Protein AF-A0A316XI47-F1 (afdb_monomer_lite)

pLDDT: mean 78.52, std 18.09, range [29.36, 97.56]

Secondary structure (DSSP, 8-state):
-----------HHHHHHHHHHHHHHHHHS---EETTEEHHHHHHHHHHHHHTTS-HHHHHHHHHHHHTT-S---GGGS-TT-BGGGGT--HHHHHHHHHHHHHHHHHH-TTPPPPPHHHHHT--BHHHHHHHHHHHTT--TT-----

Structure (mmCIF, N/CA/C/O backbone):
data_AF-A0A316XI47-F1
#
_entry.id   AF-A0A316XI47-F1
#
loop_
_atom_site.group_PDB
_atom_site.id
_atom_site.type_symbol
_atom_site.label_atom_id
_atom_site.label_alt_id
_atom_site.label_comp_id
_atom_site.label_asym_id
_atom_site.label_entity_id
_atom_site.label_seq_id
_atom_site.pdbx_PDB_ins_code
_atom_site.Cartn_x
_atom_site.Cartn_y
_atom_site.Cartn_z
_atom_site.occupancy
_atom_site.B_iso_or_equiv
_atom_site.auth_seq_id
_atom_site.auth_comp_id
_atom_site.auth_asym_id
_atom_site.auth_atom_id
_atom_site.pdbx_PDB_model_num
ATOM 1 N N . MET A 1 1 ? -28.241 28.402 -1.594 1.00 42.75 1 MET A N 1
ATOM 2 C CA . MET A 1 1 ? -26.882 28.738 -1.100 1.00 42.75 1 MET A CA 1
ATOM 3 C C . MET A 1 1 ? -26.024 27.479 -1.105 1.00 42.75 1 MET A C 1
ATOM 5 O O . MET A 1 1 ? -26.271 26.595 -0.296 1.00 42.75 1 MET A O 1
ATOM 9 N N . ASN A 1 2 ? -25.041 27.370 -2.005 1.00 42.94 2 ASN A N 1
ATOM 10 C CA . ASN A 1 2 ? -24.091 26.252 -1.994 1.00 42.94 2 ASN A CA 1
ATOM 11 C C . ASN A 1 2 ? -23.052 26.471 -0.886 1.00 42.94 2 ASN A C 1
ATOM 13 O O . ASN A 1 2 ? -22.235 27.387 -0.977 1.00 42.94 2 ASN A O 1
ATOM 17 N N . LYS A 1 3 ? -23.075 25.637 0.162 1.00 47.81 3 LYS A N 1
ATOM 18 C CA . LYS A 1 3 ? -22.017 25.607 1.181 1.00 47.81 3 LYS A CA 1
ATOM 19 C C . LYS A 1 3 ? -20.729 25.106 0.519 1.00 47.81 3 LYS A C 1
ATOM 21 O O . LYS A 1 3 ? -20.561 23.906 0.314 1.00 47.81 3 LYS A O 1
ATOM 26 N N . LYS A 1 4 ? -19.817 26.017 0.162 1.00 47.41 4 LYS A N 1
ATOM 27 C CA . LYS A 1 4 ? -18.450 25.646 -0.229 1.00 47.41 4 LYS A CA 1
ATOM 28 C C 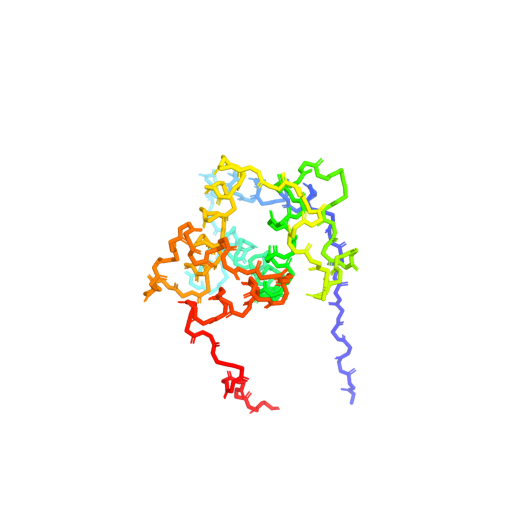. LYS A 1 4 ? -17.793 24.985 0.981 1.00 47.41 4 LYS A C 1
ATOM 30 O O . LYS A 1 4 ? -17.614 25.636 2.006 1.00 47.41 4 LYS A O 1
ATOM 35 N N . LYS A 1 5 ? -17.465 23.696 0.874 1.00 50.59 5 LYS A N 1
ATOM 36 C CA . LYS A 1 5 ? -16.667 23.000 1.889 1.00 50.59 5 LYS A CA 1
ATOM 37 C C . LYS A 1 5 ? -15.303 23.687 1.944 1.00 50.59 5 LYS A C 1
ATOM 39 O O . LYS A 1 5 ? -14.555 23.652 0.970 1.00 50.59 5 LYS A O 1
ATOM 44 N N . GLN A 1 6 ? -15.031 24.384 3.041 1.00 50.00 6 GLN A N 1
ATOM 45 C CA . GLN A 1 6 ? -13.727 24.977 3.302 1.00 50.00 6 GLN A CA 1
ATOM 46 C C . GLN A 1 6 ? -12.825 23.879 3.859 1.00 50.00 6 GLN A C 1
ATOM 48 O O . GLN A 1 6 ? -13.197 23.194 4.809 1.00 50.00 6 GLN A O 1
ATOM 53 N N . PHE A 1 7 ? -11.661 23.693 3.245 1.00 55.81 7 PHE A N 1
ATOM 54 C CA . PHE A 1 7 ? -10.650 22.756 3.720 1.00 55.81 7 PHE A CA 1
ATOM 55 C C . PHE A 1 7 ? -9.459 23.554 4.238 1.00 55.81 7 PHE A C 1
ATOM 57 O O . PHE A 1 7 ? -8.951 24.430 3.537 1.00 55.81 7 PHE A O 1
ATOM 64 N N . ILE A 1 8 ? -9.004 23.236 5.448 1.00 56.69 8 ILE A N 1
ATOM 65 C CA . ILE A 1 8 ? -7.756 23.765 5.996 1.00 56.69 8 ILE A CA 1
ATOM 66 C C . ILE A 1 8 ? -6.661 22.761 5.641 1.00 56.69 8 ILE A C 1
ATOM 68 O O . ILE A 1 8 ? -6.687 21.619 6.093 1.00 56.69 8 ILE A O 1
ATOM 72 N N . LYS A 1 9 ? -5.707 23.171 4.800 1.00 54.66 9 LYS A N 1
ATOM 73 C CA . 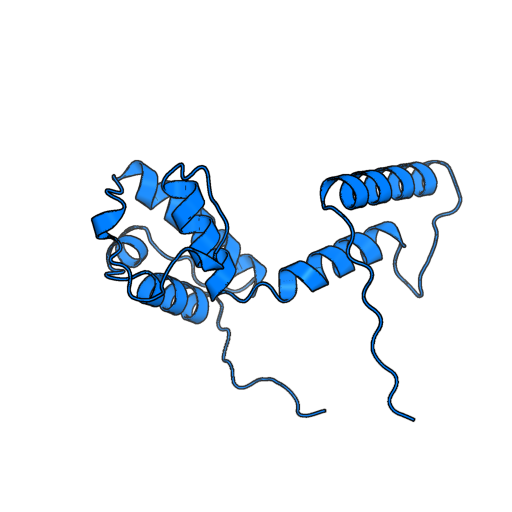LYS A 1 9 ? -4.507 22.371 4.530 1.00 54.66 9 LYS A CA 1
ATOM 74 C C . LYS A 1 9 ? -3.547 22.537 5.704 1.00 54.66 9 LYS A C 1
ATOM 76 O O . LYS A 1 9 ? -3.068 23.640 5.948 1.00 54.66 9 LYS A O 1
ATOM 81 N N . VAL A 1 10 ? -3.263 21.447 6.408 1.00 60.59 10 VAL A N 1
ATOM 82 C CA . VAL A 1 10 ? -2.300 21.420 7.516 1.00 60.59 10 VAL A CA 1
ATOM 83 C C . VAL A 1 10 ? -1.071 20.636 7.072 1.00 60.59 10 VAL A C 1
ATOM 85 O O . VAL A 1 10 ? -1.191 19.570 6.471 1.00 60.59 10 VAL A O 1
ATOM 88 N N . HIS A 1 11 ? 0.122 21.162 7.347 1.00 69.06 11 HIS A N 1
ATOM 89 C CA . HIS A 1 11 ? 1.365 20.445 7.078 1.00 69.06 11 HIS A CA 1
ATOM 90 C C . HIS A 1 11 ? 1.447 19.177 7.960 1.00 69.06 11 HIS A C 1
ATOM 92 O O . HIS A 1 11 ? 1.153 19.276 9.154 1.00 69.06 11 HIS A O 1
ATOM 98 N N . PRO A 1 12 ? 1.884 18.007 7.445 1.00 60.91 12 PRO A N 1
ATOM 99 C CA . PRO A 1 12 ? 1.856 16.742 8.195 1.00 60.91 12 PRO A CA 1
ATOM 100 C C . PRO A 1 12 ? 2.568 16.798 9.551 1.00 60.91 12 PRO A C 1
ATOM 102 O O . PRO A 1 12 ? 2.055 16.309 10.553 1.00 60.91 12 PRO A O 1
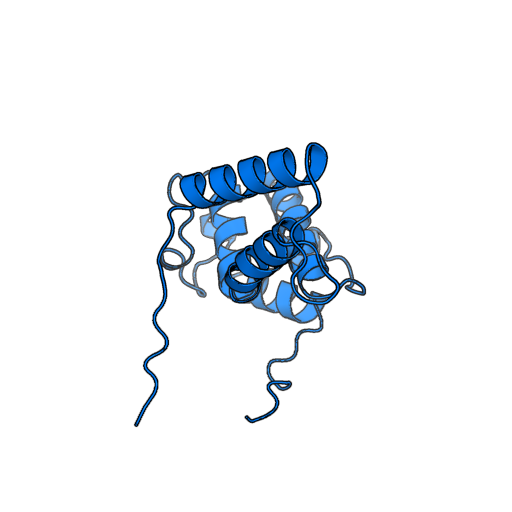ATOM 105 N N . HIS A 1 13 ? 3.721 17.470 9.604 1.00 63.81 13 HIS A N 1
ATOM 106 C CA . HIS A 1 13 ? 4.470 17.665 10.852 1.00 63.81 13 HIS A CA 1
ATOM 107 C C . HIS A 1 13 ? 3.702 18.501 11.883 1.00 63.81 13 HIS A C 1
ATOM 109 O O . HIS A 1 13 ? 3.733 18.213 13.076 1.00 63.81 13 HIS A O 1
ATOM 115 N N . SER A 1 14 ? 2.979 19.525 11.425 1.00 71.06 14 SER A N 1
ATOM 116 C CA . SER A 1 14 ? 2.160 20.372 12.294 1.00 71.06 14 SER A CA 1
ATOM 117 C C . SER A 1 14 ? 0.959 19.601 12.831 1.00 71.06 14 SER A C 1
ATOM 119 O O . SER A 1 14 ? 0.626 19.739 14.001 1.00 71.06 14 SER A O 1
ATOM 121 N N . PHE A 1 15 ? 0.354 18.744 12.006 1.00 75.50 15 PHE A N 1
ATOM 122 C CA . PHE A 1 15 ? -0.731 17.872 12.440 1.00 75.50 15 PHE A CA 1
ATOM 123 C C . PHE A 1 15 ? -0.266 16.855 13.491 1.00 75.50 15 PHE A C 1
ATOM 125 O O . PHE A 1 15 ? -0.918 16.701 14.519 1.00 75.50 15 PHE A O 1
ATOM 132 N N . HIS A 1 16 ? 0.892 16.220 13.282 1.00 67.38 16 HIS A N 1
ATOM 133 C CA . HIS A 1 16 ? 1.464 15.292 14.259 1.00 67.38 16 HIS A CA 1
ATOM 134 C C . HIS A 1 16 ? 1.717 15.967 15.616 1.00 67.38 16 HIS A C 1
ATOM 136 O O . HIS A 1 16 ? 1.344 15.421 16.648 1.00 67.38 16 HIS A O 1
ATOM 142 N N . ARG A 1 17 ? 2.264 17.190 15.618 1.00 74.56 17 ARG A N 1
ATOM 143 C CA . ARG A 1 17 ? 2.457 17.972 16.851 1.00 74.56 17 ARG A CA 1
ATOM 144 C C . ARG A 1 17 ? 1.145 18.303 17.558 1.00 74.56 17 ARG A C 1
ATOM 146 O O . ARG A 1 17 ? 1.096 18.245 18.779 1.00 74.56 17 ARG A O 1
ATOM 153 N N . ILE A 1 18 ? 0.097 18.637 16.803 1.00 82.62 18 ILE A N 1
ATOM 154 C CA . ILE A 1 18 ? -1.238 18.881 17.365 1.00 82.62 18 ILE A CA 1
ATOM 155 C C . ILE A 1 18 ? -1.781 17.601 18.003 1.00 82.62 18 ILE A C 1
ATOM 157 O O . ILE A 1 18 ? -2.286 17.651 19.118 1.00 82.62 18 ILE A O 1
ATOM 161 N N . LEU A 1 19 ? -1.649 16.456 17.329 1.00 82.69 19 LEU A N 1
ATOM 162 C CA . LEU A 1 19 ? -2.115 15.180 17.864 1.00 82.69 19 LEU A CA 1
ATOM 163 C C . LEU A 1 19 ? -1.407 14.812 19.173 1.00 82.69 19 LEU A C 1
ATOM 165 O O . LEU A 1 19 ? -2.071 14.416 20.126 1.00 82.69 19 LEU A O 1
ATOM 169 N N . GLU A 1 20 ? -0.082 14.949 19.230 1.00 79.69 20 GLU A N 1
ATOM 170 C CA . GLU A 1 20 ? 0.675 14.656 20.452 1.00 79.69 20 GLU A CA 1
ATOM 171 C C . GLU A 1 20 ? 0.297 15.609 21.592 1.00 79.69 20 GLU A C 1
ATOM 173 O O . GLU A 1 20 ? 0.003 15.143 22.689 1.00 79.69 20 GLU A O 1
ATOM 178 N N . ALA A 1 21 ? 0.163 16.911 21.320 1.00 84.88 21 ALA A N 1
ATOM 179 C CA . ALA A 1 21 ? -0.280 17.878 22.325 1.00 84.88 21 ALA A CA 1
ATOM 180 C C . ALA A 1 21 ? -1.688 17.567 22.868 1.00 84.88 21 ALA A C 1
ATOM 182 O O . ALA A 1 21 ? -1.935 17.687 24.065 1.00 84.88 21 ALA A O 1
ATOM 183 N N . VAL A 1 22 ? -2.615 17.133 22.005 1.00 87.62 22 VAL A N 1
ATOM 184 C CA . VAL A 1 22 ? -3.968 16.730 22.426 1.00 87.62 22 VAL A CA 1
ATOM 185 C C . VAL A 1 22 ? -3.917 15.465 23.284 1.00 87.62 22 VAL A C 1
ATOM 187 O O . VAL A 1 22 ? -4.577 15.414 24.316 1.00 87.62 22 VAL A O 1
ATOM 190 N N . LYS A 1 23 ? -3.106 14.467 22.914 1.00 85.88 23 LYS A N 1
ATOM 191 C CA . LYS A 1 23 ? -2.936 13.249 23.721 1.00 85.88 23 LYS A CA 1
ATOM 192 C C . LYS A 1 23 ? -2.324 13.534 25.089 1.00 85.88 23 LYS A C 1
ATOM 194 O O . LYS A 1 23 ? -2.717 12.906 26.064 1.00 85.88 23 LYS A O 1
ATOM 199 N N . GLU A 1 24 ? -1.338 14.424 25.163 1.00 88.69 24 GLU A N 1
ATOM 200 C CA . GLU A 1 24 ? -0.741 14.843 26.436 1.00 88.69 24 GLU A CA 1
ATOM 201 C C . GLU A 1 24 ? -1.770 15.567 27.306 1.00 88.69 24 GLU A C 1
ATOM 203 O O . GLU A 1 24 ? -1.953 15.205 28.467 1.00 88.69 24 GLU A O 1
ATOM 208 N N . PHE A 1 25 ? -2.531 16.495 26.722 1.00 91.06 25 PHE A N 1
ATOM 209 C CA . PHE A 1 25 ? -3.616 17.173 27.424 1.00 91.06 25 PHE A CA 1
ATOM 210 C C . PHE A 1 25 ? -4.650 16.187 27.987 1.00 91.06 25 PHE A C 1
ATOM 212 O O . PHE A 1 25 ? -4.982 16.272 29.166 1.00 91.06 25 PHE A O 1
ATOM 219 N N . GLU A 1 26 ? -5.132 15.235 27.182 1.00 90.50 26 GLU A N 1
ATOM 220 C CA . GLU A 1 26 ? -6.138 14.243 27.596 1.00 90.50 26 GLU A CA 1
ATOM 221 C C . GLU A 1 26 ? -5.630 13.254 28.663 1.00 90.50 26 GLU A C 1
ATOM 223 O O . GLU A 1 26 ? -6.443 12.642 29.351 1.00 90.50 26 GLU A O 1
ATOM 228 N N . LYS A 1 27 ? -4.309 13.087 28.826 1.00 87.00 27 LYS A N 1
ATOM 229 C CA . LYS A 1 27 ? -3.726 12.283 29.918 1.00 87.00 27 LYS A CA 1
ATOM 230 C C . LYS A 1 27 ? -3.731 13.021 31.251 1.00 87.00 27 LYS A C 1
ATOM 232 O O . LYS A 1 27 ? -3.892 12.393 32.293 1.00 87.00 27 LYS A O 1
ATOM 237 N N . GLU A 1 28 ? -3.489 14.326 31.214 1.00 90.75 28 GLU A N 1
ATOM 238 C CA . GLU A 1 28 ? -3.308 15.155 32.411 1.00 90.75 28 GLU A CA 1
ATOM 239 C C . GLU A 1 28 ? -4.593 15.872 32.845 1.00 90.75 28 GLU A C 1
ATOM 241 O O . GLU A 1 28 ? -4.670 16.398 33.953 1.00 90.75 28 GLU A O 1
ATOM 246 N N . ASN A 1 29 ? -5.610 15.894 31.983 1.00 90.19 29 ASN A N 1
ATOM 247 C CA . ASN A 1 29 ? -6.843 16.649 32.173 1.00 90.19 29 ASN A CA 1
ATOM 248 C C . ASN A 1 29 ? -8.070 15.797 31.834 1.00 90.19 29 ASN A C 1
ATOM 250 O O . ASN A 1 29 ? -7.965 14.675 31.342 1.00 90.19 29 ASN A O 1
ATOM 254 N N . ASN A 1 30 ? -9.262 16.359 32.055 1.00 88.19 30 ASN A N 1
ATOM 255 C CA . ASN A 1 30 ? -10.496 15.749 31.572 1.00 88.19 30 ASN A CA 1
ATOM 256 C C . ASN A 1 30 ? -10.454 15.639 30.035 1.00 88.19 30 ASN A C 1
ATOM 258 O O . ASN A 1 30 ? -10.303 16.670 29.368 1.00 88.19 30 ASN A O 1
ATOM 262 N N . PRO A 1 31 ? -10.598 14.429 29.466 1.00 87.12 31 PRO A N 1
ATOM 263 C CA . PRO A 1 31 ? -10.476 14.239 28.030 1.00 87.12 31 PRO A CA 1
ATOM 264 C C . PRO A 1 31 ? -11.551 14.996 27.247 1.00 87.12 31 PRO A C 1
ATOM 266 O O . PRO A 1 31 ? -12.704 15.086 27.676 1.00 87.12 31 PRO A O 1
ATOM 269 N N . ILE A 1 32 ? -11.191 15.513 26.070 1.00 87.56 32 ILE A N 1
ATOM 270 C CA . ILE A 1 32 ? -12.149 16.194 25.198 1.00 87.56 32 ILE A CA 1
ATOM 271 C C . ILE A 1 32 ? -12.928 15.128 24.430 1.00 87.56 32 ILE A C 1
ATOM 273 O O . ILE A 1 32 ? -12.365 14.415 23.604 1.00 87.56 32 ILE A O 1
ATOM 277 N N . GLN A 1 33 ? -14.232 15.036 24.681 1.00 87.69 33 GLN A N 1
ATOM 278 C CA . GLN A 1 33 ? -15.113 14.102 23.982 1.00 87.69 33 GLN A CA 1
ATOM 279 C C . GLN A 1 33 ? -15.847 14.781 22.823 1.00 87.69 33 GLN A C 1
ATOM 281 O O . GLN A 1 33 ? -16.338 15.905 22.941 1.00 87.69 33 GLN A O 1
ATOM 286 N N . VAL A 1 34 ? -15.950 14.073 21.700 1.00 78.25 34 VAL A N 1
ATOM 287 C CA . VAL A 1 34 ? -16.782 14.441 20.551 1.00 78.25 34 VAL A CA 1
ATOM 288 C C . VAL A 1 34 ? -17.784 13.316 20.326 1.00 78.25 34 VAL A C 1
ATOM 290 O O . VAL A 1 34 ? -17.476 12.309 19.688 1.00 78.25 34 VAL A O 1
ATOM 293 N N . GLY A 1 35 ? -18.983 13.472 20.889 1.00 83.44 35 GLY A N 1
ATOM 294 C CA . GLY A 1 35 ? -19.893 12.339 21.059 1.00 83.44 35 GLY A CA 1
ATOM 295 C C . GLY A 1 35 ? -19.259 11.311 21.997 1.00 83.44 35 GLY A C 1
ATOM 296 O O . GLY A 1 35 ? -18.831 11.674 23.088 1.00 83.44 35 GLY A O 1
ATOM 297 N N . ASP A 1 3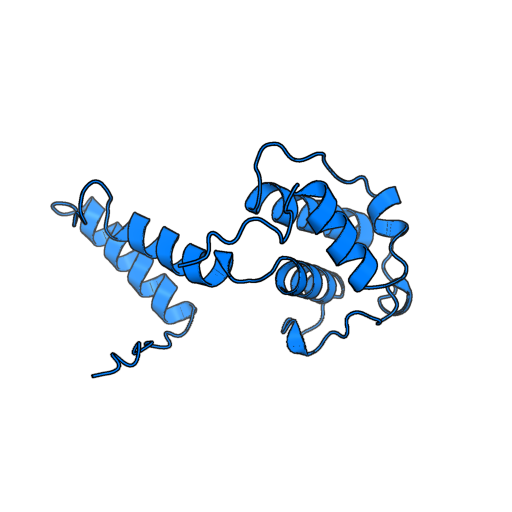6 ? -19.136 10.067 21.533 1.00 83.94 36 ASP A N 1
ATOM 298 C CA . ASP A 1 36 ? -18.636 8.941 22.337 1.00 83.94 36 ASP A CA 1
ATOM 299 C C . ASP A 1 36 ? -17.138 8.634 22.134 1.00 83.94 36 ASP A C 1
ATOM 301 O O . ASP A 1 36 ? -16.648 7.603 22.594 1.00 83.94 36 ASP A O 1
ATOM 305 N N . ILE A 1 37 ? -16.395 9.480 21.411 1.00 81.62 37 ILE A N 1
ATOM 306 C CA . ILE A 1 37 ? -14.963 9.270 21.136 1.00 81.62 37 ILE A CA 1
ATOM 307 C C . ILE A 1 37 ? -14.110 10.444 21.613 1.00 81.62 37 ILE A C 1
ATOM 309 O O . ILE A 1 37 ? -14.583 11.579 21.687 1.00 81.62 37 ILE A O 1
ATOM 313 N N . LEU A 1 38 ? -12.836 10.173 21.900 1.00 86.50 38 LEU A N 1
ATOM 314 C CA . LEU A 1 38 ? -11.858 11.204 22.239 1.00 86.50 38 LEU A CA 1
ATOM 315 C C . LEU A 1 38 ? -11.512 12.067 21.026 1.00 86.50 38 LEU A C 1
ATOM 317 O O . LEU A 1 38 ? -11.559 11.610 19.879 1.00 86.50 38 LEU A O 1
ATOM 321 N N . LEU A 1 39 ? -11.123 13.316 21.274 1.00 85.81 39 LEU A N 1
ATOM 322 C CA . LEU A 1 39 ? -10.681 14.219 20.222 1.00 85.81 39 LEU A CA 1
ATOM 323 C C . LEU A 1 39 ? -9.402 13.697 19.564 1.00 85.81 39 LEU A C 1
ATOM 325 O O . LEU A 1 39 ? -9.296 13.761 18.341 1.00 85.81 39 LEU A O 1
ATOM 329 N N . SER A 1 40 ? -8.456 13.145 20.329 1.00 83.12 40 SER A N 1
ATOM 330 C CA . SER A 1 40 ? -7.260 12.511 19.753 1.00 83.12 40 SER A CA 1
ATOM 331 C C . SER A 1 40 ? -7.614 11.362 18.802 1.00 83.12 40 SER A C 1
ATOM 333 O O . SER A 1 40 ? -7.096 11.313 17.684 1.00 83.12 40 SER A O 1
ATOM 335 N N . ASP A 1 41 ? -8.555 10.498 19.187 1.00 77.75 41 ASP A N 1
ATOM 336 C CA . ASP A 1 41 ? -9.042 9.393 18.356 1.00 77.75 41 ASP A CA 1
ATOM 337 C C . ASP A 1 41 ? -9.794 9.888 17.122 1.00 77.75 41 ASP A C 1
ATOM 339 O O . ASP A 1 41 ? -9.634 9.337 16.034 1.00 77.75 41 ASP A O 1
ATOM 343 N N . LEU A 1 42 ? -10.602 10.942 17.259 1.00 81.12 42 LEU A N 1
ATOM 344 C CA . LEU A 1 42 ? -11.255 11.587 16.125 1.00 81.12 42 LEU A CA 1
ATOM 345 C C . LEU A 1 42 ? -10.220 12.169 15.160 1.00 81.12 42 LEU A C 1
ATOM 347 O O . LEU A 1 42 ? -10.373 12.015 13.954 1.00 81.12 42 LEU A O 1
ATOM 351 N N . LEU A 1 43 ? -9.182 12.835 15.667 1.00 80.50 43 LEU A N 1
ATOM 352 C CA . LEU A 1 43 ? -8.125 13.423 14.849 1.00 80.50 43 LEU A CA 1
ATOM 353 C C . LEU A 1 43 ? -7.325 12.340 14.128 1.00 80.50 43 LEU A C 1
ATOM 355 O O . LEU A 1 43 ? -7.090 12.489 12.933 1.00 80.50 43 LEU A O 1
ATOM 359 N N . ILE A 1 44 ? -6.998 11.231 14.797 1.00 73.94 44 ILE A N 1
ATOM 360 C CA . ILE A 1 44 ? -6.404 10.050 14.155 1.00 73.94 44 ILE A CA 1
ATOM 361 C C . ILE A 1 44 ? -7.337 9.534 13.064 1.00 73.94 44 ILE A C 1
ATOM 363 O O . ILE A 1 44 ? -6.923 9.417 11.918 1.00 73.94 44 ILE A O 1
ATOM 367 N N . LYS A 1 45 ? -8.621 9.331 13.372 1.00 65.88 45 LYS A N 1
ATOM 368 C CA . LYS A 1 45 ? -9.624 8.892 12.393 1.00 65.88 45 LYS A CA 1
ATOM 369 C C . LYS A 1 45 ? -9.819 9.889 11.254 1.00 65.88 45 LYS A C 1
ATOM 371 O O . LYS A 1 45 ? -10.169 9.467 10.166 1.00 65.88 45 LYS A O 1
ATOM 376 N N . ALA A 1 46 ? -9.606 11.187 11.463 1.00 65.44 46 ALA A N 1
ATOM 377 C CA . ALA A 1 46 ? -9.751 12.240 10.456 1.00 65.44 46 ALA A CA 1
ATOM 378 C C . ALA A 1 46 ? -8.489 12.413 9.592 1.00 65.44 46 ALA A C 1
ATOM 380 O O . ALA A 1 46 ? -8.596 12.679 8.389 1.00 65.44 46 ALA A O 1
ATOM 381 N N . SER A 1 47 ? -7.295 12.209 10.161 1.00 61.22 47 SER A N 1
ATOM 382 C CA . SER A 1 47 ? -6.078 12.021 9.367 1.00 61.22 47 SER A CA 1
ATOM 383 C C . SER A 1 47 ? -6.166 10.740 8.567 1.00 61.22 47 SER A C 1
ATOM 385 O O . SER A 1 47 ? -5.909 10.755 7.366 1.00 61.22 47 SER A O 1
ATOM 387 N N . ASP A 1 48 ? -6.659 9.680 9.198 1.00 50.19 48 ASP A N 1
ATOM 388 C CA . ASP A 1 48 ? -6.985 8.432 8.543 1.00 50.19 48 ASP A CA 1
ATOM 389 C C . ASP A 1 48 ? -8.154 8.621 7.593 1.00 50.19 48 ASP A C 1
ATOM 391 O O . ASP A 1 48 ? -8.220 7.891 6.637 1.00 50.19 48 ASP A O 1
ATOM 395 N N . PHE A 1 49 ? -9.030 9.621 7.728 1.00 41.34 49 PHE A N 1
ATOM 396 C CA . PHE A 1 49 ? -10.075 9.901 6.739 1.00 41.34 49 PHE A CA 1
ATOM 397 C C . PHE A 1 49 ? -9.486 10.554 5.480 1.00 41.34 49 PHE A C 1
ATOM 399 O O . PHE A 1 49 ? -9.940 10.299 4.364 1.00 41.34 49 PHE A O 1
ATOM 406 N N . SER A 1 50 ? -8.423 11.346 5.648 1.00 40.88 50 SER A N 1
ATOM 407 C CA . SER A 1 50 ? -7.626 11.901 4.547 1.00 40.88 50 SER A CA 1
ATOM 408 C C . SER A 1 50 ? -6.714 10.842 3.901 1.00 40.88 50 SER A C 1
ATOM 410 O O . SER A 1 50 ? -6.462 10.923 2.701 1.00 40.88 50 SER A O 1
ATOM 412 N N . ILE A 1 51 ? -6.291 9.818 4.656 1.00 42.62 51 ILE A N 1
ATOM 413 C CA . ILE A 1 51 ? -5.555 8.632 4.169 1.00 42.62 51 ILE A CA 1
ATOM 414 C C . ILE A 1 51 ? -6.515 7.534 3.655 1.00 42.62 51 ILE A C 1
ATOM 416 O O . ILE A 1 51 ? -6.196 6.853 2.697 1.00 42.62 51 ILE A O 1
ATOM 420 N N . SER A 1 52 ? -7.753 7.448 4.145 1.00 35.69 52 SER A N 1
ATOM 421 C CA . SER A 1 52 ? -8.820 6.524 3.699 1.00 35.69 52 SER A CA 1
ATOM 422 C C . SER A 1 52 ? -9.425 6.957 2.365 1.00 35.69 52 SER A C 1
ATOM 424 O O . SER A 1 52 ? -10.258 6.268 1.782 1.00 35.69 52 SER A O 1
ATOM 426 N N . LYS A 1 53 ? -8.986 8.118 1.867 1.00 40.47 53 LYS A N 1
ATOM 427 C CA . LYS A 1 53 ? -9.144 8.549 0.480 1.00 40.47 53 LYS A CA 1
ATOM 428 C C . LYS A 1 53 ? -7.830 8.582 -0.298 1.00 40.47 53 LYS A C 1
ATOM 430 O O . LYS A 1 53 ? -7.838 9.035 -1.443 1.00 40.47 53 LYS A O 1
ATOM 435 N N . ALA A 1 54 ? -6.714 8.095 0.248 1.00 53.66 54 ALA A N 1
ATOM 436 C CA . ALA A 1 54 ? -5.651 7.611 -0.616 1.00 53.66 54 ALA A CA 1
ATOM 437 C C . ALA A 1 54 ? -6.223 6.359 -1.278 1.00 53.66 54 ALA A C 1
ATOM 439 O O . ALA A 1 54 ? -6.412 5.322 -0.652 1.00 53.66 54 ALA A O 1
ATOM 440 N N . SER A 1 55 ? -6.626 6.504 -2.537 1.00 77.62 55 SER A N 1
ATOM 441 C CA . SER A 1 55 ? -7.085 5.368 -3.317 1.00 77.62 55 SER A CA 1
ATOM 442 C C . SER A 1 55 ? -5.997 4.290 -3.266 1.00 77.62 55 SER A C 1
ATOM 444 O O . SER A 1 55 ? -4.812 4.624 -3.328 1.00 77.62 55 SER A O 1
ATOM 446 N N . ILE A 1 56 ? -6.384 3.013 -3.168 1.00 83.06 56 ILE A N 1
ATOM 447 C CA . ILE A 1 56 ? -5.466 1.867 -3.303 1.00 83.06 56 ILE A CA 1
ATOM 448 C C . ILE A 1 56 ? -4.393 2.123 -4.391 1.00 83.06 56 ILE A C 1
ATOM 450 O O . ILE A 1 56 ? -3.210 1.932 -4.106 1.00 83.06 56 ILE A O 1
ATOM 454 N N . PRO A 1 57 ? -4.737 2.667 -5.584 1.00 87.38 57 PRO A N 1
ATOM 455 C CA . PRO A 1 57 ? -3.761 3.155 -6.560 1.00 87.38 57 PRO A CA 1
ATOM 456 C C . PRO A 1 57 ? -2.602 3.998 -6.004 1.00 87.38 57 PRO A C 1
ATOM 458 O O . PRO A 1 57 ? -1.436 3.692 -6.251 1.00 87.38 57 PRO A O 1
ATOM 461 N N . ASN A 1 58 ? -2.893 5.052 -5.244 1.00 87.38 58 ASN A N 1
ATOM 462 C CA . ASN A 1 58 ? -1.887 5.975 -4.719 1.00 87.38 58 ASN A CA 1
ATOM 463 C C . ASN A 1 58 ? -0.995 5.316 -3.663 1.00 87.38 58 ASN A C 1
ATOM 465 O O . ASN A 1 58 ? 0.214 5.564 -3.625 1.00 87.38 58 ASN A O 1
ATOM 469 N N . GLU A 1 59 ? -1.563 4.461 -2.817 1.00 87.44 59 GLU A N 1
ATOM 470 C CA . GLU A 1 59 ? -0.806 3.760 -1.777 1.00 87.44 59 GLU A CA 1
ATOM 471 C C . GLU A 1 59 ? 0.146 2.729 -2.380 1.00 87.44 59 GLU A C 1
ATOM 473 O O . GLU A 1 59 ? 1.319 2.666 -2.000 1.00 87.44 59 GLU A O 1
ATOM 478 N N . VAL A 1 60 ? -0.321 1.987 -3.387 1.00 92.75 60 VAL A N 1
ATOM 479 C CA . VAL A 1 60 ? 0.501 1.035 -4.139 1.00 92.75 60 VAL A CA 1
ATOM 480 C C . VAL A 1 60 ? 1.650 1.751 -4.845 1.00 92.75 60 VAL A C 1
ATOM 482 O O . VAL A 1 60 ? 2.806 1.359 -4.681 1.00 92.75 60 VAL A O 1
ATOM 485 N N . LYS A 1 61 ? 1.376 2.855 -5.551 1.00 92.25 61 LYS A N 1
ATOM 486 C CA . LYS A 1 61 ? 2.421 3.668 -6.196 1.00 92.25 61 LYS A CA 1
ATOM 487 C C . LYS A 1 61 ? 3.459 4.174 -5.200 1.00 92.25 61 LYS A C 1
ATOM 489 O O . LYS A 1 61 ? 4.661 4.043 -5.427 1.00 92.25 61 LYS A O 1
ATOM 494 N N . THR A 1 62 ? 3.003 4.681 -4.058 1.00 89.62 62 THR A N 1
ATOM 495 C CA . THR A 1 62 ? 3.887 5.139 -2.979 1.00 89.62 62 THR A CA 1
ATOM 496 C C . THR A 1 62 ? 4.753 3.993 -2.444 1.00 89.62 62 THR A C 1
ATOM 498 O O . THR A 1 62 ? 5.950 4.172 -2.204 1.00 89.62 62 THR A O 1
ATOM 501 N N . ALA A 1 63 ? 4.183 2.796 -2.266 1.00 91.81 63 ALA A N 1
ATOM 502 C CA . ALA A 1 63 ? 4.911 1.618 -1.799 1.00 91.81 63 ALA A CA 1
ATOM 503 C C . ALA A 1 63 ? 5.991 1.162 -2.792 1.00 91.81 63 ALA A C 1
ATOM 505 O O . ALA A 1 63 ? 7.095 0.801 -2.364 1.00 91.81 63 ALA A O 1
ATOM 506 N N . ILE A 1 64 ? 5.705 1.230 -4.094 1.00 94.31 64 ILE A N 1
ATOM 507 C CA . ILE A 1 64 ? 6.656 0.936 -5.171 1.00 94.31 64 ILE A CA 1
ATOM 508 C C . ILE A 1 64 ? 7.806 1.954 -5.153 1.00 94.31 64 ILE A C 1
ATOM 510 O O . ILE A 1 64 ? 8.964 1.555 -5.023 1.00 94.31 64 ILE A O 1
ATOM 514 N N . LEU A 1 65 ? 7.507 3.259 -5.166 1.00 91.81 65 LEU A N 1
ATOM 515 C CA . LEU A 1 65 ? 8.522 4.326 -5.142 1.00 91.81 65 LEU A CA 1
ATOM 516 C C . LEU A 1 65 ? 9.437 4.234 -3.911 1.00 91.81 65 LEU A C 1
ATOM 518 O O . LEU A 1 65 ? 10.660 4.309 -4.035 1.00 91.81 65 LEU A O 1
ATOM 522 N N . LYS A 1 66 ? 8.862 3.982 -2.727 1.00 88.25 66 LYS A N 1
ATOM 523 C CA . LYS A 1 66 ? 9.628 3.777 -1.485 1.00 88.25 66 LYS A CA 1
ATOM 524 C C . LYS A 1 66 ? 10.510 2.533 -1.530 1.00 88.25 66 LYS A C 1
ATOM 526 O O . LYS A 1 66 ? 11.546 2.501 -0.880 1.00 88.25 66 LYS A O 1
ATOM 531 N N . THR A 1 67 ? 10.085 1.478 -2.220 1.00 91.06 67 THR A N 1
ATOM 532 C CA . THR A 1 67 ? 10.888 0.250 -2.355 1.00 91.06 67 THR A CA 1
ATOM 533 C C . THR A 1 67 ? 12.047 0.437 -3.334 1.00 91.06 67 THR A C 1
ATOM 535 O O . THR A 1 67 ? 13.090 -0.184 -3.154 1.00 91.06 67 THR A O 1
ATOM 538 N N . ASN A 1 68 ? 11.910 1.351 -4.297 1.00 88.69 68 ASN A N 1
ATOM 539 C CA . ASN A 1 68 ? 12.988 1.751 -5.203 1.00 88.69 68 ASN A CA 1
ATOM 540 C C . ASN A 1 68 ? 13.972 2.769 -4.590 1.00 88.69 68 ASN A C 1
ATOM 542 O O . ASN A 1 68 ? 14.801 3.326 -5.298 1.00 88.69 68 ASN A O 1
ATOM 546 N N . ASN A 1 69 ? 13.876 3.071 -3.289 1.00 80.00 69 ASN A N 1
ATOM 547 C CA . ASN A 1 69 ? 14.662 4.135 -2.649 1.00 80.00 69 ASN A CA 1
ATOM 548 C C . ASN A 1 69 ? 14.569 5.490 -3.385 1.00 80.00 69 ASN A C 1
ATOM 550 O O . ASN A 1 69 ? 15.505 6.289 -3.342 1.00 80.00 69 ASN A O 1
ATOM 554 N N . SER A 1 70 ? 13.450 5.756 -4.069 1.00 71.94 70 SER A N 1
ATOM 555 C CA . SER A 1 70 ? 13.237 7.029 -4.754 1.00 71.94 70 SER A CA 1
ATOM 556 C C . SER A 1 70 ? 13.157 8.155 -3.725 1.00 71.94 70 SER A C 1
ATOM 558 O O . SER A 1 70 ? 12.409 8.062 -2.749 1.00 71.94 70 SER A O 1
ATOM 560 N N . THR A 1 71 ? 13.897 9.240 -3.954 1.00 70.19 71 THR A N 1
ATOM 561 C CA . THR A 1 71 ? 13.806 10.465 -3.143 1.00 70.19 71 THR A CA 1
ATOM 562 C C . THR A 1 71 ? 12.440 11.131 -3.293 1.00 70.19 71 THR A C 1
ATOM 564 O O . THR A 1 71 ? 11.957 11.773 -2.362 1.00 70.19 71 THR A O 1
ATOM 567 N N . ASN A 1 72 ? 11.787 10.927 -4.441 1.00 73.88 72 ASN A N 1
ATOM 568 C CA . ASN A 1 72 ? 10.419 11.347 -4.685 1.00 73.88 72 ASN A CA 1
ATOM 569 C C . ASN A 1 72 ? 9.455 10.171 -4.476 1.00 73.88 72 ASN A C 1
ATOM 571 O O . ASN A 1 72 ? 9.531 9.158 -5.174 1.00 73.88 72 ASN A O 1
ATOM 575 N N . THR A 1 73 ? 8.555 10.310 -3.504 1.00 80.00 73 THR A N 1
ATOM 576 C CA . THR A 1 73 ? 7.538 9.299 -3.167 1.00 80.00 73 THR A CA 1
ATOM 577 C C . THR A 1 73 ? 6.120 9.754 -3.507 1.00 80.00 73 THR A C 1
ATOM 579 O O . THR A 1 73 ? 5.161 9.114 -3.082 1.00 80.00 73 THR A O 1
ATOM 582 N N . ASP A 1 74 ? 5.985 10.838 -4.277 1.00 79.12 74 ASP A N 1
ATOM 583 C CA . ASP A 1 74 ? 4.702 11.339 -4.757 1.00 79.12 74 ASP A CA 1
ATOM 584 C C . ASP A 1 74 ? 4.096 10.366 -5.790 1.00 79.12 74 ASP A C 1
ATOM 586 O O . ASP A 1 74 ? 4.675 10.176 -6.867 1.00 79.12 74 ASP A O 1
ATOM 590 N N . PRO A 1 75 ? 2.929 9.753 -5.516 1.00 83.50 75 PRO A N 1
ATOM 591 C CA . PRO A 1 75 ? 2.305 8.795 -6.423 1.00 83.50 75 PRO A CA 1
ATOM 592 C C . PRO A 1 75 ? 1.874 9.403 -7.765 1.00 83.50 75 PRO A C 1
ATOM 594 O O . PRO A 1 75 ? 1.720 8.658 -8.729 1.00 83.50 75 PRO A O 1
ATOM 597 N N . SER A 1 76 ? 1.708 10.726 -7.874 1.00 83.69 76 SER A N 1
ATOM 598 C CA . SER A 1 76 ? 1.379 11.382 -9.151 1.00 83.69 76 SER A CA 1
ATOM 599 C C . SER A 1 76 ? 2.513 11.308 -10.178 1.00 83.69 76 SER A C 1
ATOM 601 O O . SER A 1 76 ? 2.276 11.457 -11.372 1.00 83.69 76 SER A O 1
ATOM 603 N N . THR A 1 77 ? 3.736 11.025 -9.725 1.00 85.50 77 THR A N 1
ATOM 604 C CA . THR A 1 77 ? 4.927 10.907 -10.581 1.00 85.50 77 THR A CA 1
ATOM 605 C C . THR A 1 77 ? 5.085 9.519 -11.196 1.00 85.50 77 THR A C 1
ATOM 607 O O . THR A 1 77 ? 5.980 9.300 -12.013 1.00 85.50 77 THR A O 1
ATOM 610 N N . LEU A 1 78 ? 4.231 8.571 -10.795 1.00 88.62 78 LEU A N 1
ATOM 611 C CA . LEU A 1 78 ? 4.280 7.195 -11.250 1.00 88.62 78 LEU A CA 1
ATOM 612 C C . LEU A 1 78 ? 3.052 6.850 -12.101 1.00 88.62 78 LEU A C 1
ATOM 614 O O . LEU A 1 78 ? 1.932 6.745 -11.604 1.00 88.62 78 LEU A O 1
ATOM 618 N N . GLU A 1 79 ? 3.291 6.632 -13.390 1.00 91.56 79 GLU A N 1
ATOM 619 C CA . GLU A 1 79 ? 2.303 6.170 -14.368 1.00 91.56 79 GLU A CA 1
ATOM 620 C C . GLU A 1 79 ? 1.847 4.725 -14.086 1.00 91.56 79 GLU A C 1
ATOM 622 O O . GLU A 1 79 ? 2.659 3.858 -13.757 1.00 91.56 79 GLU A O 1
ATOM 627 N N . ASP A 1 80 ? 0.556 4.439 -14.286 1.00 90.69 80 ASP A N 1
ATOM 628 C CA . ASP A 1 80 ? -0.035 3.100 -14.089 1.00 90.69 80 ASP A CA 1
ATOM 629 C C . ASP A 1 80 ? 0.565 2.049 -15.038 1.00 90.69 80 ASP A C 1
ATOM 631 O O . ASP A 1 80 ? 0.708 0.881 -14.681 1.00 90.69 80 ASP A O 1
ATOM 635 N N . ASN A 1 81 ? 0.937 2.464 -16.249 1.00 94.88 81 ASN A N 1
ATOM 636 C CA . ASN A 1 81 ? 1.455 1.570 -17.284 1.00 94.88 81 ASN A CA 1
ATOM 637 C C . ASN A 1 81 ? 2.979 1.388 -17.218 1.00 94.88 81 ASN A C 1
ATOM 639 O O . ASN A 1 81 ? 3.538 0.694 -18.066 1.00 94.88 81 ASN A O 1
ATOM 643 N N . LYS A 1 82 ? 3.669 2.008 -16.247 1.00 95.00 82 LYS A N 1
ATOM 644 C CA . LYS A 1 82 ? 5.119 1.834 -16.095 1.00 95.00 82 LYS A CA 1
ATOM 645 C C . LYS A 1 82 ? 5.431 0.370 -15.789 1.00 95.00 82 LYS A C 1
ATOM 647 O O . LYS A 1 82 ? 4.765 -0.243 -14.948 1.00 95.00 82 LYS A O 1
ATOM 652 N N . SER A 1 83 ? 6.448 -0.178 -16.452 1.00 96.44 83 SER A N 1
ATOM 653 C CA . SER A 1 83 ? 6.837 -1.569 -16.245 1.00 96.44 83 SER A CA 1
ATOM 654 C C . SER A 1 83 ? 7.471 -1.760 -14.867 1.00 96.44 83 SER A C 1
ATOM 656 O O . SER A 1 83 ? 8.342 -0.992 -14.455 1.00 96.44 83 SER A O 1
ATOM 658 N N . MET A 1 84 ? 7.090 -2.829 -14.168 1.00 95.50 84 MET A N 1
ATOM 659 C CA . MET A 1 84 ? 7.699 -3.214 -12.892 1.00 95.50 84 MET A CA 1
ATOM 660 C C . MET A 1 84 ? 9.165 -3.639 -13.055 1.00 95.50 84 MET A C 1
ATOM 662 O O . MET A 1 84 ? 9.961 -3.489 -12.126 1.00 95.50 84 MET A O 1
ATOM 666 N N . SER A 1 85 ? 9.560 -4.105 -14.246 1.00 93.38 85 SER A N 1
ATOM 667 C CA . SER A 1 85 ? 10.955 -4.460 -14.533 1.00 93.38 85 SER A CA 1
ATOM 668 C C . SER A 1 85 ? 11.893 -3.247 -14.548 1.00 93.38 85 SER A C 1
ATOM 670 O O . SER A 1 85 ? 13.066 -3.388 -14.205 1.00 93.38 85 SER A O 1
ATOM 672 N N . GLU A 1 86 ? 11.384 -2.047 -14.854 1.00 92.50 86 GLU A N 1
ATOM 673 C CA . GLU A 1 86 ? 12.173 -0.804 -14.875 1.00 92.50 86 GLU A CA 1
ATOM 674 C C . GLU A 1 86 ? 12.680 -0.389 -13.486 1.00 92.50 86 GLU A C 1
ATOM 676 O O . GLU A 1 86 ? 13.602 0.416 -13.378 1.00 92.50 86 GLU A O 1
ATOM 681 N N . PHE A 1 87 ? 12.099 -0.932 -12.413 1.00 91.62 87 PHE A N 1
ATOM 682 C CA . PHE A 1 87 ? 12.522 -0.660 -11.038 1.00 91.62 87 PHE A CA 1
ATOM 683 C C . PHE A 1 87 ? 13.696 -1.535 -10.579 1.00 91.62 87 PHE A C 1
ATOM 685 O O . PHE A 1 87 ? 14.230 -1.314 -9.494 1.00 91.62 87 PHE A O 1
ATOM 692 N N . GLY A 1 88 ? 14.087 -2.551 -11.360 1.00 90.12 88 GLY A N 1
ATOM 693 C CA . GLY A 1 88 ? 15.240 -3.402 -11.045 1.00 90.12 88 GLY A CA 1
ATOM 694 C C . GLY A 1 88 ? 15.135 -4.139 -9.702 1.00 90.12 88 GLY A C 1
ATOM 695 O O . GLY A 1 88 ? 16.151 -4.393 -9.053 1.00 90.12 88 GLY A O 1
ATOM 696 N N . PHE A 1 89 ? 13.920 -4.457 -9.240 1.00 93.94 89 PHE A N 1
ATOM 697 C CA . PHE A 1 89 ? 13.718 -5.086 -7.936 1.00 93.94 89 PHE A CA 1
ATOM 698 C C . PHE A 1 89 ? 14.347 -6.481 -7.857 1.00 93.94 89 PHE A C 1
ATOM 700 O O . PHE A 1 89 ? 14.006 -7.396 -8.603 1.00 93.94 89 PHE A O 1
ATOM 707 N N . GLY A 1 90 ? 15.239 -6.657 -6.884 1.00 91.56 90 GLY A N 1
ATOM 708 C CA . GLY A 1 90 ? 15.763 -7.957 -6.489 1.00 91.56 90 GLY A CA 1
ATOM 709 C C . GLY A 1 90 ? 14.831 -8.705 -5.531 1.00 91.56 90 GLY A C 1
ATOM 710 O O . GLY A 1 90 ? 13.772 -8.227 -5.116 1.00 91.56 90 GLY A O 1
ATOM 711 N N . LYS A 1 91 ? 15.255 -9.905 -5.117 1.00 91.81 91 LYS A N 1
ATOM 712 C CA . LYS A 1 91 ? 14.484 -10.789 -4.221 1.00 91.81 91 LYS A CA 1
ATOM 713 C C . LYS A 1 91 ? 14.079 -10.106 -2.906 1.00 91.81 91 LYS A C 1
ATOM 715 O O . LYS A 1 91 ? 12.958 -10.296 -2.436 1.00 91.81 91 LYS A O 1
ATOM 720 N N . MET A 1 92 ? 14.975 -9.312 -2.317 1.00 92.12 92 MET A N 1
ATOM 721 C CA . MET A 1 92 ? 14.713 -8.617 -1.050 1.00 92.12 92 MET A CA 1
ATOM 722 C C . MET A 1 92 ? 13.732 -7.454 -1.222 1.00 92.12 92 MET A C 1
ATOM 724 O O . MET A 1 92 ? 12.864 -7.257 -0.373 1.00 92.12 92 MET A O 1
ATOM 728 N N . GLN A 1 93 ? 13.817 -6.729 -2.339 1.00 93.94 93 GLN A N 1
ATOM 729 C CA . GLN A 1 93 ? 12.886 -5.660 -2.685 1.00 93.94 93 GLN A CA 1
ATOM 730 C C . GLN A 1 93 ? 11.481 -6.218 -2.908 1.00 93.94 93 GLN A C 1
ATOM 732 O O . GLN A 1 93 ? 10.538 -5.696 -2.324 1.00 93.94 93 GLN A O 1
ATOM 737 N N . TYR A 1 94 ? 11.336 -7.330 -3.638 1.00 95.69 94 TYR A N 1
ATOM 738 C CA . TYR A 1 94 ? 10.036 -7.987 -3.801 1.00 95.69 94 TYR A CA 1
ATOM 739 C C . TYR A 1 94 ? 9.449 -8.474 -2.477 1.00 95.69 94 TYR A C 1
ATOM 741 O O . TYR A 1 94 ? 8.257 -8.296 -2.237 1.00 95.69 94 TYR A O 1
ATOM 749 N N . ARG A 1 95 ? 10.272 -9.019 -1.573 1.00 92.50 95 ARG A N 1
ATOM 750 C CA . ARG A 1 95 ? 9.815 -9.386 -0.225 1.00 92.50 95 ARG A CA 1
ATOM 751 C C . ARG A 1 95 ? 9.309 -8.166 0.551 1.00 92.50 95 ARG A C 1
ATOM 753 O O . ARG A 1 95 ? 8.232 -8.219 1.134 1.00 92.50 95 ARG A O 1
ATOM 760 N N . SER A 1 96 ? 10.064 -7.068 0.531 1.00 92.62 96 SER A N 1
ATOM 761 C CA . SER A 1 96 ? 9.684 -5.810 1.188 1.00 92.62 96 SER A CA 1
ATOM 762 C C . SER A 1 96 ? 8.407 -5.212 0.592 1.00 92.62 96 SER A C 1
ATOM 764 O O . SER A 1 96 ? 7.505 -4.815 1.330 1.00 92.62 96 SER A O 1
ATOM 766 N N . LEU A 1 97 ? 8.290 -5.206 -0.739 1.00 95.44 97 LEU A N 1
ATOM 767 C CA . LEU A 1 97 ? 7.103 -4.739 -1.446 1.00 95.44 97 LEU A CA 1
ATOM 768 C C . LEU A 1 97 ? 5.882 -5.575 -1.068 1.00 95.44 97 LEU A C 1
ATOM 770 O O . LEU A 1 97 ? 4.868 -5.003 -0.696 1.00 95.44 97 LEU A O 1
ATOM 774 N N . THR A 1 98 ? 6.002 -6.904 -1.069 1.00 94.75 98 THR A N 1
ATOM 775 C CA . THR A 1 98 ? 4.907 -7.820 -0.705 1.00 94.75 98 THR A CA 1
ATOM 776 C C . THR A 1 98 ? 4.354 -7.512 0.687 1.00 94.75 98 THR A C 1
ATOM 778 O O . THR A 1 98 ? 3.149 -7.353 0.848 1.00 94.75 98 THR A O 1
ATOM 781 N N . ILE A 1 99 ? 5.230 -7.318 1.681 1.00 91.44 99 ILE A N 1
ATOM 782 C CA . ILE A 1 99 ? 4.821 -6.938 3.045 1.00 91.44 99 ILE A CA 1
ATOM 783 C C . ILE A 1 99 ? 4.046 -5.610 3.042 1.00 91.44 99 ILE A C 1
ATOM 785 O O . ILE A 1 99 ? 3.016 -5.487 3.704 1.00 91.44 99 ILE A O 1
ATOM 789 N N . LYS A 1 100 ? 4.517 -4.608 2.287 1.00 92.31 100 LYS A N 1
ATOM 790 C CA . LYS A 1 100 ? 3.840 -3.306 2.180 1.00 92.31 100 LYS A CA 1
ATOM 791 C C . LYS A 1 100 ? 2.479 -3.422 1.492 1.00 92.31 100 LYS A C 1
ATOM 793 O O . LYS A 1 100 ? 1.528 -2.814 1.969 1.00 92.31 100 LYS A O 1
ATOM 798 N N . LEU A 1 101 ? 2.378 -4.196 0.411 1.00 94.50 101 LEU A N 1
ATOM 799 C CA . LEU A 1 101 ? 1.126 -4.398 -0.321 1.00 94.50 101 LEU A CA 1
ATOM 800 C C . LEU A 1 101 ? 0.089 -5.147 0.528 1.00 94.50 101 LEU A C 1
ATOM 802 O O . LEU A 1 101 ? -1.061 -4.724 0.568 1.00 94.50 101 LEU A O 1
ATOM 806 N N . ASN A 1 102 ? 0.494 -6.180 1.277 1.00 90.12 102 ASN A N 1
ATOM 807 C CA . ASN A 1 1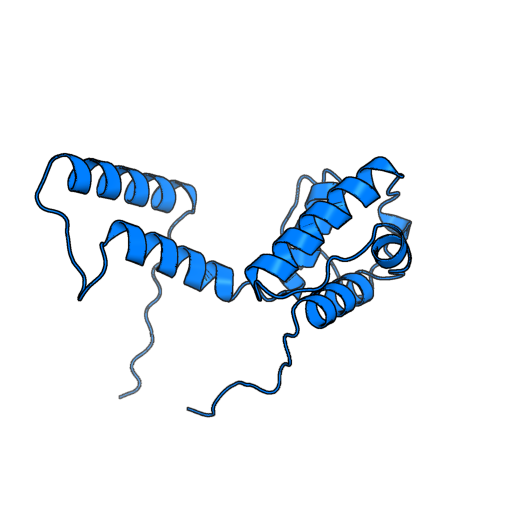02 ? -0.396 -6.869 2.223 1.00 90.12 102 ASN A CA 1
ATOM 808 C C . ASN A 1 102 ? -0.878 -5.931 3.330 1.00 90.12 102 ASN A C 1
ATOM 810 O O . ASN A 1 102 ? -2.054 -5.938 3.675 1.00 90.12 102 ASN A O 1
ATOM 814 N N . ARG A 1 103 ? -0.007 -5.054 3.844 1.00 88.25 103 ARG A N 1
ATOM 815 C CA . ARG A 1 103 ? -0.422 -4.036 4.816 1.00 88.25 103 ARG A CA 1
ATOM 816 C C . ARG A 1 103 ? -1.458 -3.068 4.238 1.00 88.25 103 ARG A C 1
ATOM 818 O O . ARG A 1 103 ? -2.370 -2.688 4.963 1.00 88.25 103 ARG A O 1
ATOM 825 N N . ILE A 1 104 ? -1.317 -2.679 2.968 1.00 88.00 104 ILE A N 1
ATOM 826 C CA . ILE A 1 104 ? -2.313 -1.851 2.276 1.00 88.00 104 ILE A CA 1
ATOM 827 C C . ILE A 1 104 ? -3.634 -2.618 2.174 1.00 88.00 104 ILE A C 1
ATOM 829 O O . ILE A 1 104 ? -4.649 -2.119 2.643 1.00 88.00 104 ILE A O 1
ATOM 833 N N . ALA A 1 105 ? -3.626 -3.848 1.646 1.00 86.38 105 ALA A N 1
ATOM 834 C CA . ALA A 1 105 ? -4.838 -4.662 1.521 1.00 86.38 105 ALA A CA 1
ATOM 835 C C . ALA A 1 105 ? -5.562 -4.829 2.871 1.00 86.38 105 ALA A C 1
ATOM 837 O O . ALA A 1 105 ? -6.747 -4.511 2.966 1.00 86.38 105 ALA A O 1
ATOM 838 N N . ASN A 1 106 ? -4.821 -5.206 3.919 1.00 81.12 106 ASN A N 1
ATOM 839 C CA . ASN A 1 106 ? -5.337 -5.389 5.278 1.00 81.12 106 ASN A CA 1
ATOM 840 C C . ASN A 1 106 ? -5.885 -4.087 5.894 1.00 81.12 106 ASN A C 1
ATOM 842 O O . ASN A 1 106 ? -6.770 -4.123 6.747 1.00 81.12 106 ASN A O 1
ATOM 846 N N . GLY A 1 107 ? -5.339 -2.933 5.493 1.00 76.25 107 GLY A N 1
ATOM 847 C CA . GLY A 1 107 ? -5.803 -1.618 5.935 1.00 76.25 107 GLY A CA 1
ATOM 848 C C . GLY A 1 107 ? -7.171 -1.236 5.365 1.00 76.25 107 GLY A C 1
ATOM 849 O O . GLY A 1 107 ? -7.917 -0.515 6.023 1.00 76.25 107 GLY A O 1
ATOM 850 N N . HIS A 1 108 ? -7.519 -1.745 4.178 1.00 75.31 108 HIS A N 1
ATOM 851 C CA . HIS A 1 108 ? -8.829 -1.521 3.549 1.00 75.31 108 HIS A CA 1
ATOM 852 C C . HIS A 1 108 ? -9.864 -2.589 3.922 1.00 75.31 108 HIS A C 1
ATOM 854 O O . HIS A 1 108 ? -11.060 -2.306 3.916 1.00 75.31 108 HIS A O 1
ATOM 860 N N . ASN A 1 109 ? -9.434 -3.805 4.263 1.00 72.38 109 ASN A N 1
ATOM 861 C CA . ASN A 1 109 ? -10.297 -4.883 4.742 1.00 72.38 109 ASN A CA 1
ATOM 862 C C . ASN A 1 109 ? -9.466 -5.841 5.603 1.00 72.38 109 ASN A C 1
ATOM 864 O O . ASN A 1 109 ? -8.404 -6.270 5.189 1.00 72.38 109 ASN A O 1
ATOM 868 N N . THR A 1 110 ? -9.922 -6.195 6.801 1.00 66.50 110 THR A N 1
ATOM 869 C CA . THR A 1 110 ? -9.140 -7.031 7.728 1.00 66.50 110 THR A CA 1
ATOM 870 C C . THR A 1 110 ? -9.279 -8.537 7.478 1.00 66.50 110 THR A C 1
ATOM 872 O O . THR A 1 110 ? -8.531 -9.313 8.067 1.00 66.50 110 THR A O 1
ATOM 875 N N . SER A 1 111 ? -10.210 -8.969 6.616 1.00 67.75 111 SER A N 1
ATOM 876 C CA . SER A 1 111 ? -10.438 -10.383 6.248 1.00 67.75 111 SER A CA 1
ATOM 877 C C . SER A 1 111 ? -9.814 -10.764 4.899 1.00 67.75 111 SER A C 1
ATOM 879 O O . SER A 1 111 ? -10.358 -11.571 4.144 1.00 67.75 111 SER A O 1
ATOM 881 N N . THR A 1 112 ? -8.691 -10.147 4.557 1.00 74.38 112 THR A N 1
ATOM 882 C CA . THR A 1 112 ? -8.051 -10.240 3.242 1.00 74.38 112 THR A CA 1
ATOM 883 C C . THR A 1 112 ? -7.149 -11.452 3.113 1.00 74.38 112 THR A C 1
ATOM 885 O O . THR A 1 112 ? -6.503 -11.894 4.062 1.00 74.38 112 THR A O 1
ATOM 888 N N . THR A 1 113 ? -7.090 -12.003 1.902 1.00 79.62 113 THR A N 1
ATOM 889 C CA . THR A 1 113 ? -6.135 -13.065 1.577 1.00 79.62 113 THR A CA 1
ATOM 890 C C . THR A 1 113 ? -4.761 -12.447 1.350 1.00 79.62 113 THR A C 1
ATOM 892 O O . THR A 1 113 ? -4.622 -11.560 0.503 1.00 79.62 113 THR A O 1
ATOM 895 N N . GLU A 1 114 ? -3.753 -12.914 2.090 1.00 87.19 114 GLU A N 1
ATOM 896 C CA . GLU A 1 114 ? -2.376 -12.455 1.909 1.00 87.19 114 GLU A CA 1
ATOM 897 C C . GLU A 1 114 ? -1.861 -12.802 0.510 1.00 87.19 114 GLU A C 1
ATOM 899 O O . GLU A 1 114 ? -1.936 -13.946 0.064 1.00 87.19 114 GLU A O 1
ATOM 904 N N . MET A 1 115 ? -1.294 -11.803 -0.160 1.00 93.44 115 MET A N 1
ATOM 905 C CA . MET A 1 115 ? -0.566 -11.967 -1.410 1.00 93.44 115 MET A CA 1
ATOM 906 C C . MET A 1 115 ? 0.794 -12.606 -1.131 1.00 93.44 115 MET A C 1
ATOM 908 O O . MET A 1 115 ? 1.524 -12.211 -0.212 1.00 93.44 115 MET A O 1
ATOM 912 N N . SER A 1 116 ? 1.163 -13.559 -1.974 1.00 94.50 116 SER A N 1
ATOM 913 C CA . SER A 1 116 ? 2.482 -14.176 -2.002 1.00 94.50 116 SER A CA 1
ATOM 914 C C . SER A 1 116 ? 3.497 -13.324 -2.771 1.00 94.50 116 SER A C 1
ATOM 916 O O . SER A 1 116 ? 3.164 -12.472 -3.597 1.00 94.50 116 SER A O 1
ATOM 918 N N . ILE A 1 117 ? 4.786 -13.590 -2.537 1.00 94.06 117 ILE A N 1
ATOM 919 C CA . ILE A 1 117 ? 5.873 -12.921 -3.267 1.00 94.06 117 ILE A CA 1
ATOM 920 C C . ILE A 1 117 ? 5.789 -13.204 -4.773 1.00 94.06 117 ILE A C 1
ATOM 922 O O . ILE A 1 117 ? 6.117 -12.331 -5.575 1.00 94.06 117 ILE A O 1
ATOM 926 N N . ASP A 1 118 ? 5.376 -14.410 -5.168 1.00 94.94 118 ASP A N 1
ATOM 927 C CA . ASP A 1 118 ? 5.324 -14.790 -6.579 1.00 94.94 118 ASP A CA 1
ATOM 928 C C . ASP A 1 118 ? 4.141 -14.134 -7.306 1.00 94.94 118 ASP A C 1
ATOM 930 O O . ASP A 1 118 ? 4.303 -13.701 -8.446 1.00 94.94 118 ASP A O 1
ATOM 934 N N . GLU A 1 119 ? 3.011 -13.913 -6.625 1.00 94.94 119 GLU A N 1
ATOM 935 C CA . GLU A 1 119 ? 1.924 -13.069 -7.144 1.00 94.94 119 GLU A CA 1
ATOM 936 C C . GLU A 1 119 ? 2.387 -11.625 -7.364 1.00 94.94 119 GLU A C 1
ATOM 938 O O . GLU A 1 119 ? 2.147 -11.049 -8.426 1.00 94.94 119 GLU A O 1
ATOM 943 N N . VAL A 1 120 ? 3.129 -11.046 -6.416 1.00 95.31 120 VAL A N 1
ATOM 944 C CA . VAL A 1 120 ? 3.650 -9.676 -6.563 1.00 95.31 120 VAL A CA 1
ATOM 945 C C . VAL A 1 120 ? 4.689 -9.584 -7.687 1.00 95.31 120 VAL A C 1
ATOM 947 O O . VAL A 1 120 ? 4.686 -8.614 -8.440 1.00 95.31 120 VAL A O 1
ATOM 950 N N . LYS A 1 121 ? 5.550 -10.596 -7.862 1.00 94.56 121 LYS A N 1
ATOM 951 C CA . LYS A 1 121 ? 6.501 -10.660 -8.990 1.00 94.56 121 LYS A CA 1
ATOM 952 C C . LYS A 1 121 ? 5.827 -10.812 -10.351 1.00 94.56 121 LYS A C 1
ATOM 954 O O . LYS A 1 121 ? 6.419 -10.426 -11.352 1.00 94.56 121 LYS A O 1
ATOM 959 N N . SER A 1 122 ? 4.633 -11.403 -10.396 1.00 95.56 122 SER A N 1
ATOM 960 C CA . SER A 1 122 ? 3.883 -11.589 -11.642 1.00 95.56 122 SER A CA 1
ATOM 961 C C . SER A 1 122 ? 3.294 -10.287 -12.195 1.00 95.56 122 SER A C 1
ATOM 963 O O . SER A 1 122 ? 2.840 -10.257 -13.337 1.00 95.56 122 SER A O 1
ATOM 965 N N . CYS A 1 123 ? 3.323 -9.200 -11.416 1.00 95.75 123 CYS A N 1
ATOM 966 C CA . CYS A 1 123 ? 2.878 -7.890 -11.867 1.00 95.75 123 CYS A CA 1
ATOM 967 C C . CYS A 1 123 ? 3.835 -7.344 -12.935 1.00 95.75 123 CYS A C 1
ATOM 969 O O . CYS A 1 123 ? 4.979 -7.003 -12.632 1.00 95.75 123 CYS A O 1
ATOM 971 N N . GLY A 1 124 ? 3.365 -7.239 -14.180 1.00 93.69 124 GLY A N 1
ATOM 972 C CA . GLY A 1 124 ? 4.146 -6.669 -15.280 1.00 93.69 124 GLY A CA 1
ATOM 973 C C . GLY A 1 124 ? 4.212 -5.145 -15.211 1.00 93.69 124 GLY A C 1
ATOM 974 O O . GLY A 1 124 ? 5.246 -4.548 -15.502 1.00 93.69 124 GLY A O 1
ATOM 975 N N . THR A 1 125 ? 3.126 -4.516 -14.770 1.00 97.56 125 THR A N 1
ATOM 976 C CA . THR A 1 125 ? 2.960 -3.062 -14.670 1.00 97.56 125 THR A CA 1
ATOM 977 C C . THR A 1 125 ? 2.530 -2.632 -13.269 1.00 97.56 125 THR A C 1
ATOM 979 O O . THR A 1 125 ? 2.057 -3.436 -12.463 1.00 97.56 125 THR A O 1
ATOM 982 N N . VAL A 1 126 ? 2.650 -1.335 -12.974 1.00 95.69 126 VAL A N 1
ATOM 983 C CA . VAL A 1 126 ? 2.127 -0.744 -11.727 1.00 95.69 126 VAL A CA 1
ATOM 984 C C . VAL A 1 126 ? 0.627 -1.015 -11.574 1.00 95.69 126 VAL A C 1
ATOM 986 O O . VAL A 1 126 ? 0.165 -1.343 -10.480 1.00 95.69 126 VAL A O 1
ATOM 989 N N . LYS A 1 127 ? -0.137 -0.939 -12.667 1.00 94.62 127 LYS A N 1
ATOM 990 C CA . LYS A 1 127 ? -1.570 -1.251 -12.701 1.00 94.62 127 LYS A CA 1
ATOM 991 C C . LYS A 1 127 ? -1.878 -2.683 -12.265 1.00 94.62 127 LYS A C 1
ATOM 993 O O . LYS A 1 127 ? -2.892 -2.903 -11.599 1.00 94.62 127 LYS A O 1
ATOM 998 N N . ASP A 1 128 ? -1.013 -3.639 -12.592 1.00 95.81 128 ASP A N 1
ATOM 999 C CA . ASP A 1 128 ? -1.183 -5.031 -12.166 1.00 95.81 128 ASP A CA 1
ATOM 1000 C C . ASP A 1 128 ? -1.037 -5.150 -10.646 1.00 95.81 128 ASP A C 1
ATOM 1002 O O . ASP A 1 128 ? -1.880 -5.773 -10.002 1.00 95.81 128 ASP A O 1
ATOM 1006 N N . CYS A 1 129 ? -0.062 -4.452 -10.046 1.00 95.94 129 CYS A N 1
ATOM 1007 C CA . CYS A 1 129 ? 0.061 -4.374 -8.586 1.00 95.94 129 CYS A CA 1
ATOM 1008 C C . CYS A 1 129 ? -1.177 -3.735 -7.942 1.00 95.94 129 CYS A C 1
ATOM 1010 O O . CYS A 1 129 ? -1.667 -4.223 -6.926 1.00 95.94 129 CYS A O 1
ATOM 1012 N N . ILE A 1 130 ? -1.705 -2.655 -8.529 1.00 93.62 130 ILE A N 1
ATOM 1013 C CA . ILE A 1 130 ? -2.919 -1.980 -8.036 1.00 93.62 130 ILE A CA 1
ATOM 1014 C C . ILE A 1 130 ? -4.112 -2.938 -8.070 1.00 93.62 130 ILE A C 1
ATOM 1016 O O . ILE A 1 130 ? -4.866 -3.039 -7.099 1.00 93.62 130 ILE A O 1
ATOM 1020 N N . SER A 1 131 ? -4.272 -3.656 -9.180 1.00 92.25 131 SER A N 1
ATOM 1021 C CA . SER A 1 131 ? -5.364 -4.610 -9.384 1.00 92.25 131 SER A CA 1
ATOM 1022 C C . SER A 1 131 ? -5.261 -5.785 -8.416 1.00 92.25 131 SER A C 1
ATOM 1024 O O . SER A 1 131 ? -6.269 -6.189 -7.838 1.00 92.25 131 SER A O 1
ATOM 1026 N N . LEU A 1 132 ? -4.046 -6.290 -8.184 1.00 94.00 132 LEU A N 1
ATOM 1027 C CA . LEU A 1 132 ? -3.777 -7.364 -7.233 1.00 94.00 132 LEU A CA 1
ATOM 1028 C C . LEU A 1 132 ? -4.187 -6.963 -5.808 1.00 94.00 132 LEU A C 1
ATOM 1030 O O . LEU A 1 132 ? -4.931 -7.695 -5.159 1.00 94.00 132 LEU A O 1
ATOM 1034 N N . VAL A 1 133 ? -3.780 -5.773 -5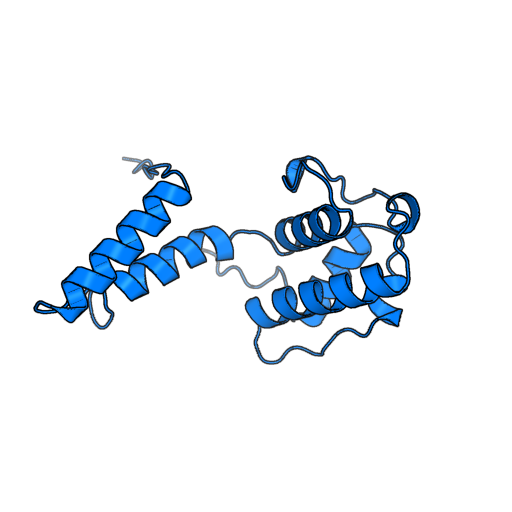.354 1.00 91.31 133 VAL A N 1
ATOM 1035 C CA . VAL A 1 133 ? -4.131 -5.263 -4.018 1.00 91.31 133 VAL A CA 1
ATOM 1036 C C . VAL A 1 133 ? -5.627 -4.996 -3.895 1.00 91.31 133 VAL A C 1
ATOM 1038 O O . VAL A 1 133 ? -6.224 -5.359 -2.889 1.00 91.31 133 VAL A O 1
ATOM 1041 N N . THR A 1 134 ? -6.251 -4.419 -4.925 1.00 87.56 134 THR A N 1
ATOM 1042 C CA . THR A 1 134 ? -7.703 -4.162 -4.947 1.00 87.56 134 THR A CA 1
ATOM 1043 C C . THR A 1 134 ? -8.506 -5.464 -4.873 1.00 87.56 134 THR A C 1
ATOM 1045 O O . THR A 1 134 ? -9.505 -5.553 -4.164 1.00 87.56 134 THR A O 1
ATOM 1048 N N . LYS A 1 135 ? -8.056 -6.505 -5.583 1.00 86.62 135 LYS A N 1
ATOM 1049 C CA . LYS A 1 135 ? -8.668 -7.836 -5.530 1.00 86.62 135 LYS A CA 1
ATOM 1050 C C . LYS A 1 135 ? -8.482 -8.476 -4.155 1.00 86.62 135 LYS A C 1
ATOM 1052 O O . LYS A 1 135 ? -9.444 -8.999 -3.601 1.00 86.62 135 LYS A O 1
ATOM 1057 N N . SER A 1 136 ? -7.264 -8.426 -3.614 1.00 83.69 136 SER A N 1
ATOM 1058 C CA . SER A 1 136 ? -6.928 -8.976 -2.295 1.00 83.69 136 SER A CA 1
ATOM 1059 C C . SER A 1 136 ? -7.708 -8.282 -1.175 1.00 83.69 136 SER A C 1
ATOM 1061 O O . SER A 1 136 ? -8.170 -8.968 -0.269 1.00 83.69 136 SER A O 1
ATOM 1063 N N . SER A 1 137 ? -7.951 -6.968 -1.282 1.00 78.06 137 SER A N 1
ATOM 1064 C CA . SER A 1 137 ? -8.746 -6.194 -0.320 1.00 78.06 137 SER A CA 1
ATOM 1065 C C . SER A 1 137 ? -10.256 -6.463 -0.376 1.00 78.06 137 SER A C 1
ATOM 1067 O O . SER A 1 137 ? -11.001 -6.002 0.488 1.00 78.06 137 SER A O 1
ATOM 1069 N N . GLY A 1 138 ? -10.752 -7.195 -1.380 1.00 68.38 138 GLY A N 1
ATOM 1070 C CA . GLY A 1 138 ? -12.191 -7.377 -1.596 1.00 68.38 138 GLY A CA 1
ATOM 1071 C C . GLY A 1 138 ? -12.929 -6.071 -1.922 1.00 68.38 138 GLY A C 1
ATOM 1072 O O . GLY A 1 138 ? -14.157 -6.022 -1.857 1.00 68.38 138 GLY A O 1
ATOM 1073 N N . PHE A 1 139 ? -12.197 -5.006 -2.266 1.00 58.31 139 PHE A N 1
ATOM 1074 C CA . PHE A 1 139 ? -12.764 -3.701 -2.568 1.00 58.31 139 PHE A CA 1
ATOM 1075 C C . PHE A 1 139 ? -13.370 -3.715 -3.978 1.00 58.31 139 PHE A C 1
ATOM 1077 O O . PHE A 1 139 ? -12.661 -3.757 -4.983 1.00 58.31 139 PHE A O 1
ATOM 1084 N N . SER A 1 140 ? -14.701 -3.677 -4.067 1.00 46.81 140 SER A N 1
ATOM 1085 C CA . SER A 1 140 ? -15.423 -3.476 -5.326 1.00 46.81 140 SER A CA 1
ATOM 1086 C C . SER A 1 140 ? -15.832 -2.009 -5.444 1.00 46.81 140 SER A C 1
ATOM 1088 O O . SER A 1 140 ? -16.517 -1.484 -4.568 1.00 46.81 140 SER A O 1
ATOM 1090 N N . PHE A 1 141 ? -15.478 -1.349 -6.551 1.00 44.22 141 PHE A N 1
ATOM 1091 C CA . PHE A 1 141 ? -15.857 0.045 -6.847 1.00 44.22 141 PHE A CA 1
ATOM 1092 C C . PHE A 1 141 ? -17.385 0.291 -6.920 1.00 44.22 141 PHE A C 1
ATOM 1094 O O . PHE A 1 141 ? -17.811 1.430 -7.088 1.00 44.22 141 PHE A O 1
ATOM 1101 N N . ASN A 1 142 ? -18.216 -0.745 -6.758 1.00 34.84 142 ASN A N 1
ATOM 1102 C CA . ASN A 1 142 ? -19.676 -0.690 -6.867 1.00 34.84 142 ASN A CA 1
ATOM 1103 C C . ASN A 1 142 ? -20.426 -0.398 -5.550 1.00 34.84 142 ASN A C 1
ATOM 1105 O O . ASN A 1 142 ? -21.648 -0.514 -5.524 1.00 34.84 142 ASN A O 1
ATOM 1109 N N . GLN A 1 143 ? -19.751 -0.013 -4.461 1.00 32.59 143 GLN A N 1
ATOM 1110 C CA . GLN A 1 143 ? -20.408 0.326 -3.186 1.00 32.59 143 GLN A CA 1
ATOM 1111 C C . GLN A 1 143 ? -20.211 1.789 -2.768 1.00 32.59 143 GLN A C 1
ATOM 1113 O O . GLN A 1 143 ? -19.852 2.084 -1.632 1.00 32.59 143 GLN A O 1
ATOM 1118 N N . ILE A 1 144 ? -20.482 2.730 -3.674 1.00 32.62 144 ILE A N 1
ATOM 1119 C CA . ILE A 1 144 ? -20.831 4.092 -3.254 1.00 32.62 144 ILE A CA 1
ATOM 1120 C C . ILE A 1 144 ? -22.362 4.134 -3.179 1.00 32.62 144 ILE A C 1
ATOM 1122 O O . ILE A 1 144 ? -22.999 4.098 -4.233 1.00 32.62 144 ILE A O 1
ATOM 1126 N N . PRO A 1 145 ? -22.986 4.204 -1.987 1.00 29.36 145 PRO A N 1
ATOM 1127 C CA . PRO A 1 145 ? -24.384 4.585 -1.901 1.00 29.36 145 PRO A CA 1
ATOM 1128 C C . PRO A 1 145 ? -24.487 5.994 -2.478 1.00 29.36 145 PRO A C 1
ATOM 1130 O O . PRO A 1 145 ? -23.822 6.917 -2.003 1.00 29.36 145 PRO A O 1
ATOM 1133 N N . SER A 1 146 ? -25.274 6.139 -3.537 1.00 33.66 146 SER A N 1
ATOM 1134 C CA . SER A 1 146 ? -25.702 7.433 -4.050 1.00 33.66 146 SER A CA 1
ATOM 1135 C C . SER A 1 146 ? -26.285 8.255 -2.897 1.00 33.66 146 SER A C 1
ATOM 1137 O O . SER A 1 146 ? -27.308 7.869 -2.330 1.00 33.66 146 SER A O 1
ATOM 1139 N N . LEU A 1 147 ? -25.600 9.345 -2.545 1.00 32.97 147 LEU A N 1
ATOM 1140 C CA . LEU A 1 147 ? -26.134 10.448 -1.745 1.00 32.97 147 LEU A CA 1
ATOM 1141 C C . LEU A 1 147 ? -26.734 11.495 -2.679 1.00 32.97 147 LEU A C 1
ATOM 1143 O O . LEU A 1 147 ? -26.053 11.824 -3.680 1.00 32.97 147 LEU A O 1
#

Radius of gyration: 18.66 Å; chains: 1; bounding box: 43×44×50 Å

Sequence (147 aa):
MNKKKQFIKVHPHSFHRILEAVKEFEKENNPIQVGDILLSDLLIKASDFSISKASIPNEVKTAILKTNNSTNTDPSTLEDNKSMSEFGFGKMQYRSLTIKLNRIANGHNTSTTEMSIDEVKSCGTVKDCISLVTKSSGFSFNQIPSL

Organism: NCBI:txid475075

Foldseek 3Di:
DDPDPDDDDDDPVRLVVVLVVLVVCVVVHPFDDDDPDGPSVVSVVVVVVVVVPCQLQLQLQLLLCVLLVHPDSGSVVFDQFDFSVVSVDDPVSLVSSQVSLQVSLCSLPVPFDRDDSVCSVPDGGSNSSSVVSCVRNVPDPPPDDDD